Protein AF-A0A381RQW5-F1 (afdb_monomer)

Organism: NCBI:txid408172

Radius of gyration: 13.03 Å; Cα contacts (8 Å, |Δi|>4): 145; chains: 1; bounding box: 27×25×42 Å

Nearest PDB structures (foldseek):
  3i6e-assembly4_H  TM=5.650E-01  e=8.020E+00  Ruegeria pomeroyi
  8b70-assembly1_B  TM=3.752E-01  e=8.020E+00  Bacillus subtilis

Structure (mmCIF, N/CA/C/O backbone):
data_AF-A0A381RQW5-F1
#
_entry.id   AF-A0A381RQW5-F1
#
loop_
_atom_site.group_PDB
_atom_site.id
_atom_site.type_symbol
_atom_site.label_atom_id
_atom_site.label_alt_id
_atom_site.label_comp_id
_atom_site.label_asym_id
_atom_site.label_entity_id
_atom_site.label_seq_id
_atom_site.pdbx_PDB_ins_code
_atom_site.Cartn_x
_atom_site.Cartn_y
_atom_site.Cartn_z
_atom_site.occupancy
_atom_site.B_iso_or_equiv
_atom_site.auth_seq_id
_atom_site.auth_comp_id
_atom_site.auth_asym_id
_atom_site.auth_atom_id
_atom_site.pdbx_PDB_model_num
ATOM 1 N N . MET A 1 1 ? -1.399 9.379 -12.239 1.00 90.31 1 MET A N 1
ATOM 2 C CA . MET A 1 1 ? -1.621 8.564 -11.042 1.00 90.31 1 MET A CA 1
ATOM 3 C C . MET A 1 1 ? -3.105 8.523 -10.817 1.00 90.31 1 MET A C 1
ATOM 5 O O . MET A 1 1 ? -3.751 9.560 -10.965 1.00 90.31 1 MET A O 1
ATOM 9 N N . LYS A 1 2 ? -3.651 7.353 -10.502 1.00 93.06 2 LYS A N 1
ATOM 10 C CA . LYS A 1 2 ? -5.060 7.230 -10.110 1.00 93.06 2 LYS A CA 1
ATOM 11 C C . LYS A 1 2 ? -5.122 6.966 -8.613 1.00 93.06 2 LYS A C 1
ATOM 13 O O . LYS A 1 2 ? -4.307 6.209 -8.097 1.00 93.06 2 LYS A O 1
ATOM 18 N N . ILE A 1 3 ? -6.071 7.600 -7.936 1.00 94.00 3 ILE A N 1
ATOM 19 C CA . ILE A 1 3 ? -6.297 7.425 -6.502 1.00 94.00 3 ILE A CA 1
ATOM 20 C C . ILE A 1 3 ? -7.706 6.875 -6.334 1.00 94.00 3 ILE A C 1
ATOM 22 O O . ILE A 1 3 ? -8.654 7.459 -6.855 1.00 94.00 3 ILE A O 1
ATOM 26 N N . ASN A 1 4 ? -7.831 5.761 -5.624 1.00 94.25 4 ASN A N 1
ATOM 27 C CA . ASN A 1 4 ? -9.107 5.126 -5.320 1.00 94.25 4 ASN A CA 1
ATOM 28 C C . ASN A 1 4 ? -9.229 4.881 -3.817 1.00 94.25 4 ASN A C 1
ATOM 30 O O . ASN A 1 4 ? -8.228 4.787 -3.112 1.00 94.25 4 ASN A O 1
ATOM 34 N N . VAL A 1 5 ? -10.459 4.732 -3.338 1.00 93.62 5 VAL A N 1
ATOM 35 C CA . VAL A 1 5 ? -10.734 4.218 -1.993 1.00 93.62 5 VAL A CA 1
ATOM 36 C C . VAL A 1 5 ? -11.131 2.754 -2.134 1.00 93.62 5 VAL A C 1
ATOM 38 O O . VAL A 1 5 ? -12.014 2.432 -2.930 1.00 93.62 5 VAL A O 1
ATOM 41 N N . ILE A 1 6 ? -10.471 1.872 -1.389 1.00 92.94 6 ILE A N 1
ATOM 42 C CA . ILE A 1 6 ? -10.760 0.437 -1.361 1.00 92.94 6 ILE A CA 1
ATOM 43 C C . ILE A 1 6 ? -10.821 -0.038 0.089 1.00 92.94 6 ILE A C 1
ATOM 45 O O . ILE A 1 6 ? -9.870 0.139 0.847 1.00 92.94 6 ILE A O 1
ATOM 49 N N . LYS A 1 7 ? -11.963 -0.608 0.493 1.00 90.38 7 LYS A N 1
ATOM 50 C CA . LYS A 1 7 ? -12.284 -0.874 1.907 1.00 90.38 7 LYS A CA 1
ATOM 51 C C . LYS A 1 7 ? -11.988 0.362 2.785 1.00 90.38 7 LYS A C 1
ATOM 53 O O . LYS A 1 7 ? -12.559 1.420 2.538 1.00 90.38 7 LYS A O 1
ATOM 58 N N . ASN A 1 8 ? -11.099 0.234 3.773 1.00 87.81 8 ASN A N 1
ATOM 59 C CA . ASN A 1 8 ? -10.663 1.297 4.684 1.00 87.81 8 ASN A CA 1
ATOM 60 C C . ASN A 1 8 ? -9.280 1.876 4.306 1.00 87.81 8 ASN A C 1
ATOM 62 O O . ASN A 1 8 ? -8.536 2.360 5.163 1.00 87.81 8 ASN A O 1
ATOM 66 N N . SER A 1 9 ? -8.915 1.787 3.024 1.00 93.38 9 SER A N 1
ATOM 67 C CA . SER A 1 9 ? -7.588 2.139 2.521 1.00 93.38 9 SER A CA 1
ATOM 68 C C . SER A 1 9 ? -7.660 3.056 1.303 1.00 93.38 9 SER A C 1
ATOM 70 O O . SER A 1 9 ? -8.565 2.965 0.470 1.00 93.38 9 SER A O 1
ATOM 72 N N . ILE A 1 10 ? -6.663 3.926 1.170 1.00 95.44 10 ILE A N 1
ATOM 73 C CA . ILE A 1 10 ? -6.436 4.744 -0.022 1.00 95.44 10 ILE A CA 1
ATOM 74 C C . ILE A 1 10 ? -5.430 4.020 -0.914 1.00 95.44 10 ILE A C 1
ATOM 76 O O . ILE A 1 10 ? -4.311 3.734 -0.491 1.00 95.44 10 ILE A O 1
ATOM 80 N N . LEU A 1 11 ? -5.829 3.730 -2.148 1.00 96.12 11 LEU A N 1
ATOM 81 C CA . LEU A 1 11 ? -5.018 3.059 -3.154 1.00 96.12 11 LEU A CA 1
ATOM 82 C C . LEU A 1 11 ? -4.459 4.076 -4.151 1.00 96.12 11 LEU A C 1
ATOM 84 O O . LEU A 1 11 ? -5.219 4.738 -4.861 1.00 96.12 11 LEU A O 1
ATOM 88 N N . PHE A 1 12 ? -3.135 4.139 -4.248 1.00 95.38 12 PHE A N 1
ATOM 89 C CA . PHE A 1 12 ? -2.392 4.924 -5.2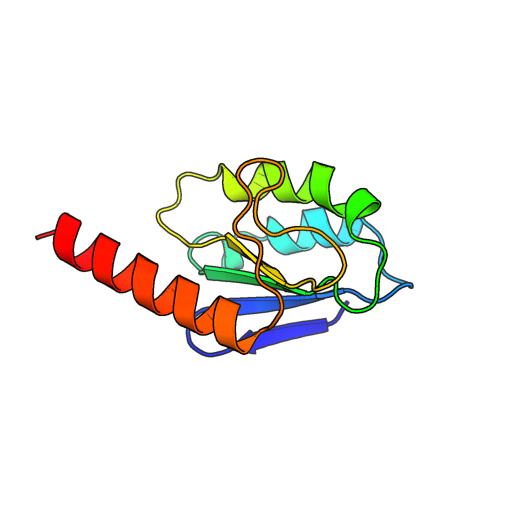27 1.00 95.38 12 PHE A CA 1
ATOM 90 C C . PHE A 1 12 ? -1.889 3.997 -6.337 1.00 95.38 12 PHE A C 1
ATOM 92 O O . PHE A 1 12 ? -0.993 3.189 -6.113 1.00 95.38 12 PHE A O 1
ATOM 99 N N . LEU A 1 13 ? -2.460 4.116 -7.534 1.00 95.00 13 LEU A N 1
ATOM 100 C CA . LEU A 1 13 ? -2.044 3.369 -8.724 1.00 95.00 13 LEU A CA 1
ATOM 101 C C . LEU A 1 13 ? -1.019 4.192 -9.504 1.00 95.00 13 LEU A C 1
ATOM 103 O O . LEU A 1 13 ? -1.378 5.228 -10.091 1.00 95.00 13 LEU A O 1
ATOM 107 N N . ILE A 1 14 ? 0.237 3.740 -9.495 1.00 94.12 14 ILE A N 1
ATOM 108 C CA . ILE A 1 14 ? 1.355 4.445 -10.125 1.00 94.12 14 ILE A CA 1
ATOM 109 C C . ILE A 1 14 ? 1.558 3.948 -11.552 1.00 94.12 14 ILE A C 1
ATOM 111 O O . ILE A 1 14 ? 1.775 2.765 -11.803 1.00 94.12 14 ILE A O 1
ATOM 115 N N . GLU A 1 15 ? 1.543 4.883 -12.492 1.00 91.88 15 GLU A N 1
ATOM 116 C CA . GLU A 1 15 ? 1.812 4.648 -13.906 1.00 91.88 15 GLU A CA 1
ATOM 117 C C . GLU A 1 15 ? 3.192 5.191 -14.298 1.00 91.88 15 GLU A C 1
ATOM 119 O O . GLU A 1 15 ? 3.750 6.076 -13.653 1.00 91.88 15 GLU A O 1
ATOM 124 N N . LYS A 1 16 ? 3.745 4.720 -15.4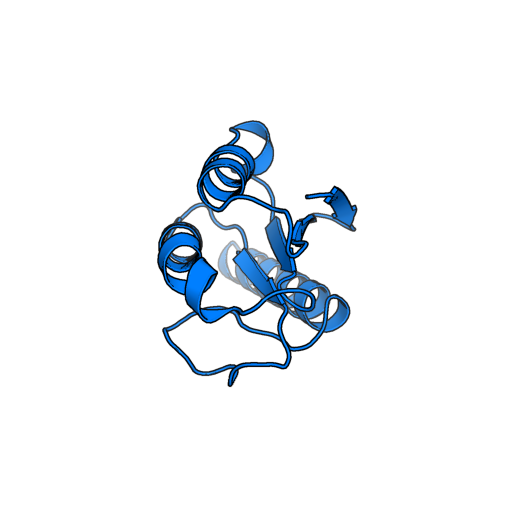22 1.00 87.44 16 LYS A N 1
ATOM 125 C CA . LYS A 1 16 ? 5.079 5.141 -15.907 1.00 87.44 16 LYS A CA 1
ATOM 126 C C . LYS A 1 16 ? 5.213 6.644 -16.166 1.00 87.44 16 LYS A C 1
ATOM 128 O O . LYS A 1 16 ? 6.321 7.166 -16.163 1.00 87.44 16 LYS A O 1
ATOM 133 N N . THR A 1 17 ? 4.104 7.326 -16.438 1.00 88.38 17 THR A N 1
ATOM 134 C CA . THR A 1 17 ? 4.064 8.775 -16.680 1.00 88.38 17 THR A CA 1
ATOM 135 C C . THR A 1 17 ? 4.068 9.597 -15.394 1.00 88.38 17 THR A C 1
ATOM 137 O O . THR A 1 17 ? 4.135 10.825 -15.456 1.00 88.38 17 T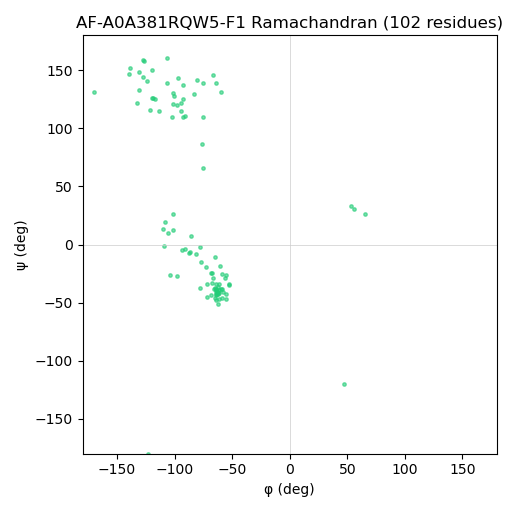HR A O 1
ATOM 140 N N . ASP A 1 18 ? 3.944 8.949 -14.237 1.00 89.25 18 ASP A N 1
ATOM 141 C CA . ASP A 1 18 ? 3.780 9.637 -12.967 1.00 89.25 18 ASP A CA 1
ATOM 142 C C . ASP A 1 18 ? 5.099 10.145 -12.407 1.00 89.25 18 ASP A C 1
ATOM 144 O O . ASP A 1 18 ? 6.148 9.510 -12.492 1.00 89.25 18 ASP A O 1
ATOM 148 N N . ARG A 1 19 ? 5.029 11.337 -11.813 1.00 87.44 19 ARG A N 1
ATOM 149 C CA . ARG A 1 19 ? 6.184 12.006 -11.223 1.00 87.44 19 ARG A CA 1
ATOM 150 C C . ARG A 1 19 ? 6.304 11.675 -9.742 1.00 87.44 19 ARG A C 1
ATOM 152 O O . ARG A 1 19 ? 5.328 11.773 -9.000 1.00 87.44 19 ARG A O 1
ATOM 159 N N . LEU A 1 20 ? 7.533 11.410 -9.305 1.00 85.62 20 LEU A N 1
ATOM 160 C CA . LEU A 1 20 ? 7.870 11.110 -7.912 1.00 85.62 20 LEU A CA 1
ATOM 161 C C . LEU A 1 20 ? 7.457 12.232 -6.940 1.00 85.62 20 LEU A C 1
ATOM 163 O O . LEU A 1 20 ? 6.905 11.962 -5.875 1.00 85.62 20 LEU A O 1
ATOM 167 N N . ASP A 1 21 ? 7.665 13.492 -7.333 1.00 86.12 21 ASP A N 1
ATOM 168 C CA . ASP A 1 21 ? 7.308 14.661 -6.515 1.00 86.12 21 ASP A CA 1
ATOM 169 C C . ASP A 1 21 ? 5.799 14.726 -6.235 1.00 86.12 21 ASP A C 1
ATOM 171 O O . ASP A 1 21 ? 5.371 15.048 -5.125 1.00 86.12 21 ASP A O 1
ATOM 175 N N . LEU A 1 22 ? 4.991 14.384 -7.246 1.00 87.50 22 LEU A N 1
ATOM 176 C CA . LEU A 1 22 ? 3.535 14.378 -7.134 1.00 87.50 22 LEU A CA 1
ATOM 177 C C . LEU A 1 22 ? 3.078 13.263 -6.200 1.00 87.50 22 LEU A C 1
ATOM 179 O O . LEU A 1 22 ? 2.259 13.519 -5.326 1.00 87.50 22 LEU A O 1
ATOM 183 N N . LEU A 1 23 ? 3.660 12.064 -6.310 1.00 88.81 23 LEU A N 1
ATOM 184 C CA . LEU A 1 23 ? 3.373 10.967 -5.385 1.00 88.81 23 LEU A CA 1
ATOM 185 C C . LEU A 1 23 ? 3.628 11.378 -3.930 1.00 88.81 23 LEU A C 1
ATOM 187 O O . LEU A 1 23 ? 2.773 11.174 -3.069 1.00 88.81 23 LEU A O 1
ATOM 191 N N . LYS A 1 24 ? 4.774 12.017 -3.661 1.00 88.19 24 LYS A N 1
ATOM 192 C CA . LYS A 1 24 ? 5.111 12.500 -2.315 1.00 88.19 24 LYS A CA 1
ATOM 193 C C . LYS A 1 24 ? 4.069 13.479 -1.784 1.00 88.19 24 LYS A C 1
ATOM 195 O O . LYS A 1 24 ? 3.684 13.395 -0.619 1.00 88.19 24 LYS A O 1
ATOM 200 N N . SER A 1 25 ? 3.664 14.433 -2.620 1.00 87.88 25 SER A N 1
ATOM 201 C CA . SER A 1 25 ? 2.684 15.451 -2.243 1.00 87.88 25 SER A CA 1
ATOM 202 C C . SER A 1 25 ? 1.312 14.843 -1.988 1.00 87.88 25 SER A C 1
ATOM 204 O O . SER A 1 25 ? 0.613 15.293 -1.089 1.00 87.8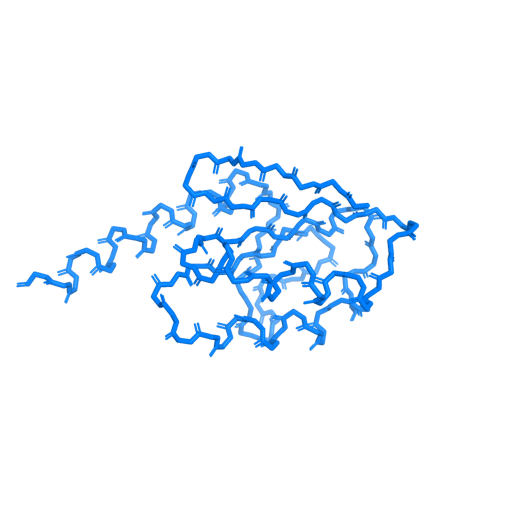8 25 SER A O 1
ATOM 206 N N . GLU A 1 26 ? 0.925 13.847 -2.779 1.00 89.81 26 GLU A N 1
ATOM 207 C CA . GLU A 1 26 ? -0.376 13.193 -2.687 1.00 89.81 26 GLU A CA 1
ATOM 208 C C . GLU A 1 26 ? -0.475 12.318 -1.439 1.00 89.81 26 GLU A C 1
ATOM 210 O O . GLU A 1 26 ? -1.449 12.444 -0.707 1.00 89.81 26 GLU A O 1
ATOM 215 N N . ILE A 1 27 ? 0.553 11.519 -1.128 1.00 87.56 27 ILE A N 1
ATOM 216 C CA . ILE A 1 27 ? 0.578 10.694 0.093 1.00 87.56 27 ILE A CA 1
ATOM 217 C C . ILE A 1 27 ? 0.538 11.560 1.365 1.00 87.56 27 ILE A C 1
ATOM 219 O O . ILE A 1 27 ? -0.111 11.178 2.333 1.00 87.56 27 ILE A O 1
ATOM 223 N N . ASN A 1 28 ? 1.193 12.729 1.364 1.00 85.25 28 ASN A N 1
ATOM 224 C CA . ASN A 1 28 ? 1.243 13.642 2.519 1.00 85.25 28 ASN A CA 1
ATOM 225 C C . ASN A 1 28 ? -0.020 14.489 2.728 1.00 85.25 28 ASN A C 1
ATOM 227 O O . ASN A 1 28 ? -0.053 15.300 3.656 1.00 85.25 28 ASN A O 1
ATOM 231 N N . LYS A 1 29 ? -1.038 14.383 1.866 1.00 85.62 29 LYS A N 1
ATOM 232 C CA . LYS A 1 29 ? -2.268 15.158 2.061 1.00 85.62 29 LYS A CA 1
ATOM 233 C C . LYS A 1 29 ? -2.893 14.795 3.405 1.00 85.62 29 LYS A C 1
ATOM 235 O O . LYS A 1 29 ? -3.109 13.621 3.690 1.00 85.62 29 LYS A O 1
ATOM 240 N N . GLU A 1 30 ? -3.249 15.811 4.191 1.00 73.19 30 GLU A N 1
ATOM 241 C CA . GLU A 1 30 ? -3.789 15.640 5.549 1.00 73.19 30 GLU A CA 1
ATOM 242 C C . GLU A 1 30 ? -4.980 14.678 5.603 1.00 73.19 30 GLU A C 1
ATOM 244 O O . GLU A 1 30 ? -5.089 13.868 6.521 1.00 73.19 30 GLU A O 1
ATOM 249 N N . ASN A 1 31 ? -5.809 14.688 4.558 1.00 76.81 31 ASN A N 1
ATOM 250 C CA . ASN A 1 31 ? -6.968 13.809 4.414 1.00 76.81 31 ASN A CA 1
ATOM 251 C C . ASN A 1 31 ? -6.622 12.308 4.403 1.00 76.81 31 ASN A C 1
ATOM 253 O O . ASN A 1 31 ? -7.513 11.491 4.610 1.00 76.81 31 ASN A O 1
ATOM 257 N N . TYR A 1 32 ? -5.364 11.935 4.154 1.00 81.62 32 TYR A N 1
ATOM 258 C CA . TYR A 1 32 ? -4.901 10.544 4.105 1.00 81.62 32 TYR A CA 1
ATOM 259 C C . TYR A 1 32 ? -4.014 10.168 5.295 1.00 81.62 32 TYR A C 1
ATOM 261 O O . TYR A 1 32 ? -3.587 9.016 5.401 1.00 81.62 32 TYR A O 1
ATOM 269 N N . ASN A 1 33 ? -3.730 11.106 6.205 1.00 74.00 33 ASN A N 1
ATOM 270 C CA . ASN A 1 33 ? -2.847 10.864 7.348 1.00 74.00 33 ASN A CA 1
ATOM 271 C C . ASN A 1 33 ? -3.439 9.879 8.359 1.00 74.00 33 ASN A C 1
ATOM 273 O O . ASN A 1 33 ? -2.676 9.225 9.062 1.00 74.00 33 ASN A O 1
ATOM 277 N N . ASN A 1 34 ? -4.765 9.745 8.407 1.00 81.88 34 ASN A N 1
ATOM 278 C CA . ASN A 1 34 ? -5.463 8.834 9.314 1.00 81.88 34 ASN A CA 1
ATOM 279 C C . ASN A 1 34 ? -6.079 7.617 8.597 1.00 81.88 34 ASN A C 1
ATOM 281 O O . ASN A 1 34 ? -7.003 6.989 9.110 1.00 81.88 34 ASN A O 1
ATOM 285 N N . SER A 1 35 ? -5.599 7.302 7.393 1.00 88.69 35 SER A N 1
ATOM 286 C CA . SER A 1 35 ? -6.088 6.188 6.578 1.00 88.69 35 SER A CA 1
ATOM 287 C C . SER 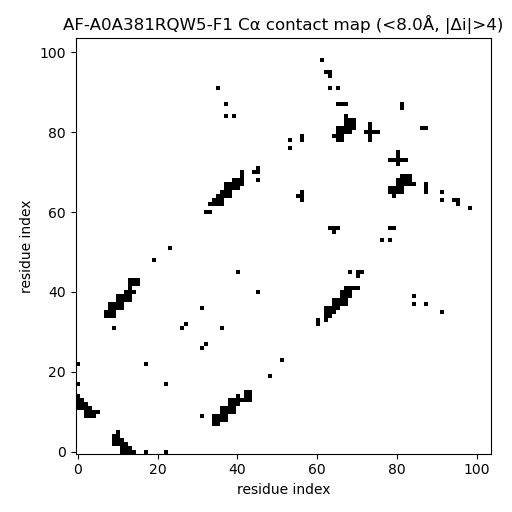A 1 35 ? -4.967 5.198 6.298 1.00 88.69 35 SER A C 1
ATOM 289 O O . SER A 1 35 ? -3.804 5.588 6.190 1.00 88.69 35 SER A O 1
ATOM 291 N N . ASN A 1 36 ? -5.327 3.925 6.136 1.00 93.38 36 ASN A N 1
ATOM 292 C CA . ASN A 1 36 ? -4.407 2.930 5.600 1.00 93.38 36 A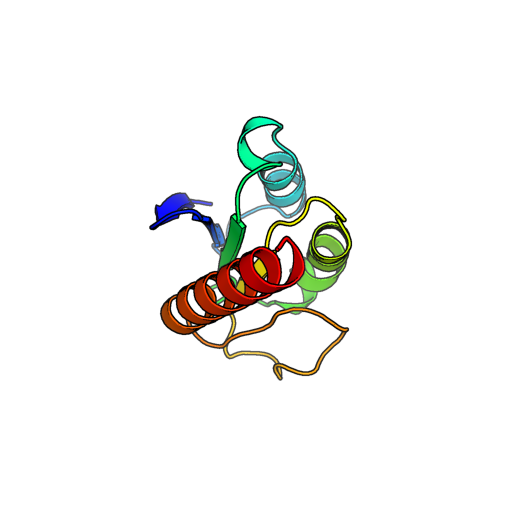SN A CA 1
ATOM 293 C C . ASN A 1 36 ? -4.098 3.273 4.138 1.00 93.38 36 ASN A C 1
ATOM 295 O O . ASN A 1 36 ? -4.949 3.814 3.421 1.00 93.38 36 ASN A O 1
ATOM 299 N N . ARG A 1 37 ? -2.876 3.003 3.685 1.00 93.94 37 ARG A N 1
ATOM 300 C CA . ARG A 1 37 ? -2.414 3.409 2.352 1.00 93.94 37 ARG A CA 1
ATOM 301 C C . ARG A 1 37 ? -1.774 2.239 1.630 1.00 93.94 37 ARG A C 1
ATOM 303 O O . ARG A 1 37 ? -0.921 1.553 2.184 1.00 93.94 37 ARG A O 1
ATOM 310 N N . ILE A 1 38 ? -2.176 2.058 0.380 1.00 95.38 38 ILE A N 1
ATOM 311 C CA . ILE A 1 38 ? -1.649 1.046 -0.529 1.00 95.38 38 ILE A CA 1
ATOM 312 C C . ILE A 1 38 ? -1.051 1.775 -1.728 1.00 95.38 38 ILE A C 1
ATOM 314 O O . ILE A 1 38 ? -1.737 2.575 -2.364 1.00 95.38 38 ILE A O 1
ATOM 318 N N . VAL A 1 39 ? 0.210 1.508 -2.051 1.00 94.94 39 VAL A N 1
ATOM 319 C CA . VAL A 1 39 ? 0.869 2.053 -3.245 1.00 94.94 39 VAL A CA 1
ATOM 320 C C . VAL A 1 39 ? 1.179 0.920 -4.206 1.00 94.94 39 VAL A C 1
ATOM 322 O O . VAL A 1 39 ? 1.993 0.057 -3.901 1.00 94.94 39 VAL A O 1
ATOM 325 N N . ASP A 1 40 ? 0.551 0.935 -5.375 1.00 95.62 40 ASP A N 1
ATOM 326 C CA . ASP A 1 40 ? 0.753 -0.067 -6.414 1.00 95.62 40 ASP A CA 1
ATOM 327 C C . ASP A 1 40 ? 1.806 0.383 -7.427 1.00 95.62 40 ASP A C 1
ATOM 329 O O . ASP A 1 40 ? 1.622 1.360 -8.159 1.00 95.62 40 ASP A O 1
ATOM 333 N N . LEU A 1 41 ? 2.921 -0.352 -7.452 1.00 94.12 41 LEU A N 1
ATOM 334 C CA . LEU A 1 41 ? 4.065 -0.134 -8.333 1.00 94.12 41 LEU A CA 1
ATOM 335 C C . LEU A 1 41 ? 4.151 -1.171 -9.462 1.00 94.12 41 LEU A C 1
ATOM 337 O O . LEU A 1 41 ? 5.149 -1.209 -10.193 1.00 94.12 41 LEU A O 1
ATOM 341 N N . SER A 1 42 ? 3.117 -1.993 -9.655 1.00 91.69 42 SER A N 1
ATOM 342 C CA . SER A 1 42 ? 3.105 -3.087 -10.637 1.00 91.69 42 SER A CA 1
ATOM 343 C C . SER A 1 42 ? 3.405 -2.611 -12.061 1.00 91.69 42 SER A C 1
ATOM 345 O O . SER A 1 42 ? 4.042 -3.329 -12.833 1.00 91.69 42 SER A O 1
ATOM 347 N N . ASN A 1 43 ? 3.079 -1.360 -12.403 1.00 91.44 43 ASN A N 1
ATOM 348 C CA . ASN A 1 43 ? 3.310 -0.788 -13.735 1.00 91.44 43 ASN A CA 1
ATOM 349 C C . ASN A 1 43 ? 4.640 -0.025 -13.894 1.00 91.44 43 ASN A C 1
ATOM 351 O O . ASN A 1 43 ? 4.991 0.361 -15.016 1.00 91.44 43 ASN A O 1
ATOM 355 N N . VAL A 1 44 ? 5.427 0.151 -12.827 1.00 91.12 44 VAL A N 1
ATOM 356 C CA . VAL A 1 44 ? 6.673 0.946 -12.832 1.00 91.12 44 VAL A CA 1
ATOM 357 C C . VAL A 1 44 ? 7.894 0.140 -12.382 1.00 91.12 44 VAL A C 1
ATOM 359 O O . VAL A 1 44 ? 7.801 -1.063 -12.153 1.00 91.12 44 VAL A O 1
ATOM 362 N N . ILE A 1 45 ? 9.072 0.767 -12.348 1.00 89.12 45 ILE A N 1
ATOM 363 C CA . ILE A 1 45 ? 10.291 0.176 -11.779 1.00 89.12 45 ILE A CA 1
ATOM 364 C C . ILE A 1 45 ? 10.334 0.579 -10.298 1.00 89.12 45 ILE A C 1
ATOM 366 O O . ILE A 1 45 ? 10.530 1.768 -10.032 1.00 89.12 45 ILE A O 1
ATOM 370 N N . PRO A 1 46 ? 10.143 -0.355 -9.345 1.00 87.00 46 PRO A N 1
ATOM 371 C CA . PRO A 1 46 ? 9.949 -0.004 -7.940 1.00 87.00 46 PRO A CA 1
ATOM 372 C C . PRO A 1 46 ? 11.116 0.761 -7.320 1.00 87.00 46 PRO A C 1
ATOM 374 O O . PRO A 1 46 ? 10.870 1.703 -6.573 1.00 87.00 46 PRO A O 1
ATOM 377 N N . ASP A 1 47 ? 12.366 0.423 -7.661 1.00 86.50 47 ASP A N 1
ATOM 378 C CA . ASP A 1 47 ? 13.573 0.986 -7.032 1.00 86.50 47 ASP A CA 1
ATOM 379 C C . ASP A 1 47 ? 13.608 2.522 -7.017 1.00 86.50 47 ASP A C 1
ATOM 381 O O . ASP A 1 47 ? 14.072 3.126 -6.054 1.00 86.50 47 ASP A O 1
ATOM 385 N N . GLN A 1 48 ? 13.058 3.169 -8.051 1.00 84.62 48 GLN A N 1
ATOM 386 C CA . GLN A 1 48 ? 13.002 4.635 -8.143 1.00 84.62 48 GLN A CA 1
ATOM 387 C C . GLN A 1 48 ? 12.058 5.265 -7.107 1.00 84.62 48 GLN A C 1
ATOM 389 O O . GLN A 1 48 ? 12.211 6.431 -6.745 1.00 84.62 48 GLN A O 1
ATOM 394 N N . PHE A 1 49 ? 11.081 4.494 -6.631 1.00 87.88 49 PHE A N 1
ATOM 395 C CA . PHE A 1 49 ? 10.050 4.921 -5.692 1.00 87.88 49 PHE A CA 1
ATOM 396 C C . PHE A 1 49 ? 10.320 4.410 -4.270 1.00 87.88 49 PHE A C 1
ATOM 398 O O . PHE A 1 49 ? 9.933 5.068 -3.309 1.00 87.88 49 PHE A O 1
ATOM 405 N N . LEU A 1 50 ? 11.029 3.292 -4.086 1.00 86.69 50 LEU A N 1
ATOM 406 C CA . LEU A 1 50 ? 11.262 2.726 -2.749 1.00 86.69 50 LEU A CA 1
ATOM 407 C C . LEU A 1 50 ? 11.898 3.729 -1.781 1.00 86.69 50 LEU A C 1
ATOM 409 O O . LEU A 1 50 ? 11.449 3.847 -0.644 1.00 86.69 50 LEU A O 1
ATOM 413 N N . SER A 1 51 ? 12.893 4.506 -2.222 1.00 84.81 51 SER A N 1
ATOM 414 C CA . SER A 1 51 ? 13.572 5.485 -1.360 1.00 84.81 51 SER A CA 1
ATOM 415 C C . SER A 1 51 ? 12.623 6.536 -0.781 1.00 84.81 51 SER A C 1
ATOM 417 O O . SER A 1 51 ? 12.774 6.915 0.378 1.00 84.81 51 SER A O 1
ATOM 419 N N . ILE A 1 52 ? 11.636 6.999 -1.559 1.00 86.25 52 ILE A N 1
ATOM 420 C CA . ILE A 1 52 ? 10.643 7.955 -1.058 1.00 86.25 52 ILE A CA 1
ATOM 421 C C . ILE A 1 52 ? 9.593 7.257 -0.198 1.00 86.25 52 ILE A C 1
ATOM 423 O O . ILE A 1 52 ? 9.174 7.802 0.821 1.00 86.25 52 ILE A O 1
ATOM 427 N N . LEU A 1 53 ? 9.206 6.036 -0.572 1.00 88.19 53 LEU A N 1
ATOM 428 C CA . LEU A 1 53 ? 8.167 5.269 0.108 1.00 88.19 53 LEU A CA 1
ATOM 429 C C . LEU A 1 53 ? 8.583 4.836 1.520 1.00 88.19 53 LEU A C 1
ATOM 431 O O . LEU A 1 53 ? 7.764 4.905 2.434 1.00 88.19 53 LEU A O 1
ATOM 435 N N . LYS A 1 54 ? 9.873 4.550 1.741 1.00 85.94 54 LYS A N 1
ATOM 436 C CA . LYS A 1 54 ? 10.456 4.313 3.080 1.00 85.94 54 LYS A CA 1
ATOM 437 C C . LYS A 1 54 ? 10.221 5.452 4.073 1.00 85.94 54 LYS A C 1
ATOM 439 O O . LYS A 1 54 ? 10.218 5.238 5.282 1.00 85.94 54 LYS A O 1
ATOM 444 N N . THR A 1 55 ? 10.044 6.683 3.594 1.00 84.81 55 THR A N 1
ATOM 445 C CA . THR A 1 55 ? 9.769 7.820 4.489 1.00 84.81 55 THR A CA 1
ATOM 446 C C . THR A 1 55 ? 8.351 7.783 5.061 1.00 84.81 55 THR A C 1
ATOM 448 O O . THR A 1 55 ? 8.095 8.403 6.090 1.00 84.81 55 THR A O 1
ATOM 451 N N . PHE A 1 56 ? 7.448 7.028 4.428 1.00 83.81 56 PHE A N 1
ATOM 452 C CA . PHE A 1 56 ? 6.047 6.905 4.823 1.00 83.81 56 PHE A CA 1
ATOM 453 C C . PHE A 1 56 ? 5.757 5.659 5.655 1.00 83.81 56 PHE A C 1
ATOM 455 O O . PHE A 1 56 ? 4.840 5.699 6.469 1.00 83.81 56 PHE A O 1
ATOM 462 N N . THR A 1 57 ? 6.533 4.583 5.499 1.00 77.38 57 THR A N 1
ATOM 463 C CA . THR A 1 57 ? 6.388 3.373 6.329 1.00 77.38 57 THR A CA 1
ATOM 464 C C . THR A 1 57 ? 6.753 3.606 7.789 1.00 77.38 57 THR A C 1
ATOM 466 O O . THR A 1 57 ? 6.181 2.981 8.667 1.00 77.38 57 THR A O 1
ATOM 469 N N . ASN A 1 58 ? 7.654 4.550 8.065 1.00 69.00 58 ASN A N 1
ATOM 470 C CA . ASN A 1 58 ? 8.071 4.901 9.426 1.00 69.00 58 ASN A CA 1
ATOM 471 C C . ASN A 1 58 ? 7.153 5.931 10.112 1.00 69.00 58 ASN A C 1
ATOM 473 O O . ASN A 1 58 ? 7.492 6.460 11.172 1.00 69.00 58 ASN A O 1
ATOM 477 N N . GLN A 1 59 ? 6.023 6.291 9.499 1.00 70.19 59 GLN A N 1
ATOM 478 C CA . GLN A 1 59 ? 5.082 7.218 10.119 1.00 70.19 59 GLN A CA 1
ATOM 479 C C . GLN A 1 59 ? 4.302 6.489 11.220 1.00 70.19 59 GLN A C 1
ATOM 481 O O . GLN A 1 59 ? 3.451 5.656 10.941 1.00 70.19 59 GLN A O 1
ATOM 486 N N . ASN A 1 60 ? 4.575 6.830 12.482 1.00 60.84 60 ASN A N 1
ATOM 487 C CA . ASN A 1 60 ? 3.885 6.285 13.658 1.00 60.84 60 ASN A CA 1
ATOM 488 C C . ASN A 1 60 ? 2.477 6.885 13.819 1.00 60.84 60 ASN A C 1
ATOM 490 O O . ASN A 1 60 ? 2.212 7.629 14.763 1.00 60.84 60 ASN A O 1
ATOM 494 N N . ASN A 1 61 ? 1.577 6.603 12.880 1.00 72.94 61 ASN A N 1
ATOM 495 C CA . ASN A 1 61 ? 0.187 7.076 12.895 1.00 72.94 61 ASN A CA 1
ATOM 496 C C . ASN A 1 61 ? -0.834 5.953 13.152 1.00 72.94 61 ASN A C 1
ATOM 498 O O . ASN A 1 61 ? -2.025 6.166 12.947 1.00 72.94 61 ASN A O 1
ATOM 502 N N . ASN A 1 62 ? -0.383 4.774 13.595 1.00 81.19 62 ASN A N 1
ATOM 503 C CA . ASN A 1 62 ? -1.235 3.603 13.825 1.00 81.19 62 ASN A CA 1
ATOM 504 C C . ASN A 1 62 ? -2.040 3.187 12.575 1.00 81.19 62 ASN A C 1
ATOM 506 O O . ASN A 1 62 ? -3.168 2.703 12.682 1.00 81.19 62 ASN A O 1
ATOM 510 N N . LYS A 1 63 ? -1.483 3.442 11.383 1.00 89.44 63 LYS A N 1
ATOM 511 C CA . LYS A 1 63 ? -2.055 3.054 10.095 1.00 89.44 63 LYS A CA 1
ATOM 512 C C . LYS A 1 63 ? -1.034 2.296 9.271 1.00 89.44 63 LYS A C 1
ATOM 514 O O . LYS A 1 63 ? 0.152 2.614 9.275 1.00 89.44 63 LYS A O 1
ATOM 519 N N . SER A 1 64 ? -1.523 1.318 8.527 1.00 91.12 64 SER A N 1
ATOM 520 C CA . SER A 1 64 ? -0.698 0.502 7.654 1.00 91.12 64 SER A CA 1
ATOM 521 C C . SER A 1 64 ? -0.312 1.268 6.393 1.00 91.12 64 SER A C 1
ATOM 523 O O . SER A 1 64 ? -1.139 1.936 5.759 1.00 91.12 64 SER A O 1
ATOM 525 N N . PHE A 1 65 ? 0.942 1.107 5.986 1.00 92.81 65 PHE A N 1
ATOM 526 C CA . PHE A 1 65 ? 1.441 1.529 4.685 1.00 92.81 65 PHE A CA 1
ATOM 527 C C . PHE A 1 65 ? 1.994 0.310 3.959 1.00 92.81 65 PHE A C 1
ATOM 529 O O . PHE A 1 65 ? 2.969 -0.274 4.427 1.00 92.81 65 PHE A O 1
ATOM 536 N N . VAL A 1 66 ? 1.379 -0.071 2.840 1.00 93.25 66 VAL A N 1
ATOM 537 C CA . VAL A 1 66 ? 1.712 -1.290 2.092 1.00 93.25 66 VAL A CA 1
ATOM 538 C C . VAL A 1 66 ? 2.048 -0.951 0.645 1.00 93.25 66 VAL A C 1
ATOM 540 O O . VAL A 1 66 ? 1.425 -0.081 0.033 1.00 93.25 66 VAL A O 1
ATOM 543 N N . ILE A 1 67 ? 3.046 -1.628 0.090 1.00 93.94 67 ILE A N 1
ATOM 544 C CA . ILE A 1 67 ? 3.531 -1.423 -1.273 1.00 93.94 67 ILE A CA 1
ATOM 545 C C . ILE A 1 67 ? 3.299 -2.711 -2.068 1.00 93.94 67 ILE A C 1
ATOM 547 O O . ILE A 1 67 ? 3.761 -3.780 -1.678 1.00 93.94 67 ILE A O 1
ATOM 551 N N . VAL A 1 68 ? 2.601 -2.594 -3.196 1.00 94.81 68 VAL A N 1
ATOM 552 C CA . VAL A 1 68 ? 2.267 -3.714 -4.083 1.00 94.81 68 VAL A CA 1
ATOM 553 C C . VAL A 1 68 ? 3.261 -3.777 -5.237 1.00 94.81 68 VAL A C 1
ATOM 555 O O . VAL A 1 68 ? 3.401 -2.812 -5.996 1.00 94.81 68 VAL A O 1
ATOM 558 N N . THR A 1 69 ? 3.977 -4.894 -5.355 1.00 92.69 69 THR A N 1
ATOM 559 C CA . THR A 1 69 ? 4.910 -5.167 -6.453 1.00 92.69 69 THR A CA 1
ATOM 560 C C . THR A 1 69 ? 5.390 -6.619 -6.453 1.00 92.69 69 THR A C 1
ATOM 562 O O . THR A 1 69 ? 5.945 -7.098 -5.474 1.00 92.69 69 THR A O 1
ATOM 565 N N . GLU A 1 70 ? 5.328 -7.279 -7.610 1.00 90.38 70 GLU A N 1
ATOM 566 C CA . GLU A 1 70 ? 5.929 -8.610 -7.830 1.00 90.38 70 GLU A CA 1
ATOM 567 C C . GLU A 1 70 ? 7.413 -8.551 -8.251 1.00 90.38 70 GLU A C 1
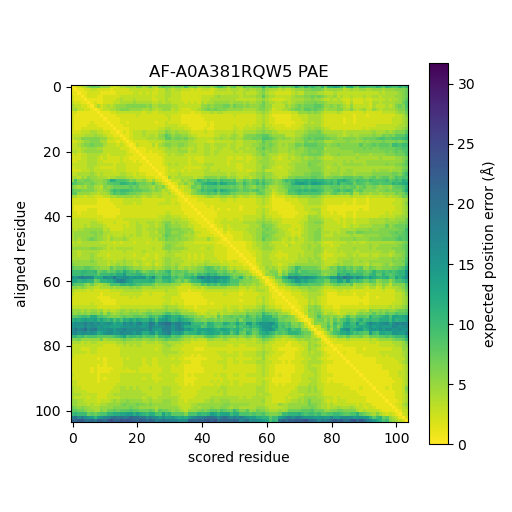ATOM 569 O O . GLU A 1 70 ? 8.075 -9.572 -8.413 1.00 90.38 70 GLU A O 1
ATOM 574 N N . LYS A 1 71 ? 7.950 -7.349 -8.498 1.00 87.31 71 LYS A N 1
ATOM 575 C CA . LYS A 1 71 ? 9.269 -7.150 -9.134 1.00 87.31 71 LYS A CA 1
ATOM 576 C C . LYS A 1 71 ? 10.453 -7.142 -8.166 1.00 87.31 71 LYS A C 1
ATOM 578 O O . LYS A 1 71 ? 11.593 -7.047 -8.618 1.00 87.31 71 LYS A O 1
ATOM 583 N N . ILE A 1 72 ? 10.196 -7.169 -6.863 1.00 82.12 72 ILE A N 1
ATOM 584 C CA . ILE A 1 72 ? 11.214 -7.125 -5.810 1.00 82.12 72 ILE A CA 1
ATOM 585 C C . ILE A 1 72 ? 10.835 -8.096 -4.697 1.00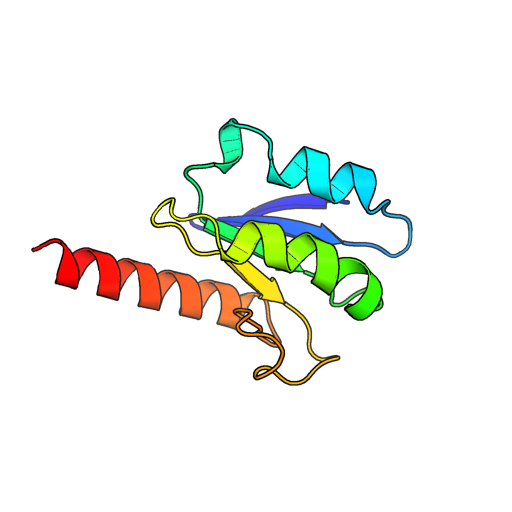 82.12 72 ILE A C 1
ATOM 587 O O . ILE A 1 72 ? 9.654 -8.284 -4.418 1.00 82.12 72 ILE A O 1
ATOM 591 N N . ASP A 1 73 ? 11.842 -8.691 -4.062 1.00 74.88 73 ASP A N 1
ATOM 592 C CA . ASP A 1 73 ? 11.623 -9.599 -2.939 1.00 74.88 73 ASP A CA 1
ATOM 593 C C . ASP A 1 73 ? 11.001 -8.864 -1.747 1.00 74.88 73 ASP A C 1
ATOM 595 O O . ASP A 1 73 ? 11.413 -7.751 -1.404 1.00 74.88 73 ASP A O 1
ATOM 599 N N . CYS A 1 74 ? 10.039 -9.524 -1.097 1.00 63.06 74 CYS A N 1
ATOM 600 C CA . CYS A 1 74 ? 9.229 -8.961 -0.015 1.00 63.06 74 CYS A CA 1
ATOM 601 C C . CYS A 1 74 ? 10.025 -8.614 1.259 1.00 63.06 74 CYS A C 1
ATOM 603 O O . CYS A 1 74 ? 9.505 -7.921 2.122 1.00 63.06 74 CYS A O 1
ATOM 605 N N . ASP A 1 75 ? 11.285 -9.043 1.367 1.00 64.81 75 ASP A N 1
ATOM 606 C CA . ASP A 1 75 ? 12.117 -8.886 2.571 1.00 64.81 75 ASP A CA 1
ATOM 607 C C . ASP A 1 75 ? 13.127 -7.722 2.469 1.00 64.81 75 ASP A C 1
ATOM 609 O O . ASP A 1 75 ? 14.081 -7.607 3.242 1.00 64.81 75 ASP A O 1
ATOM 613 N N . ARG A 1 76 ? 12.970 -6.846 1.467 1.00 65.62 76 ARG A N 1
ATOM 614 C CA . ARG A 1 76 ? 13.846 -5.679 1.317 1.00 65.62 76 ARG A CA 1
ATOM 615 C C . ARG A 1 76 ? 13.385 -4.519 2.196 1.00 65.62 76 ARG A C 1
ATOM 617 O O . ARG A 1 76 ? 12.259 -4.041 2.103 1.00 65.62 76 ARG A O 1
ATOM 624 N N . ASP A 1 77 ? 14.342 -3.977 2.947 1.00 65.94 77 ASP A N 1
ATOM 625 C CA . ASP A 1 77 ? 14.301 -2.629 3.522 1.00 65.94 77 ASP A CA 1
ATOM 626 C C . ASP A 1 77 ? 13.229 -2.345 4.591 1.00 65.94 77 ASP A C 1
ATOM 628 O O . ASP A 1 77 ? 12.844 -1.185 4.766 1.00 65.94 77 ASP A O 1
ATOM 632 N N . ASN A 1 78 ? 12.765 -3.367 5.319 1.00 73.94 78 ASN A N 1
ATOM 633 C CA . ASN A 1 78 ? 11.727 -3.233 6.355 1.00 73.94 78 ASN A CA 1
ATOM 634 C C . ASN A 1 78 ? 10.455 -2.542 5.823 1.00 73.94 78 ASN A C 1
ATOM 636 O O . ASN A 1 78 ? 9.800 -1.769 6.524 1.00 73.94 78 ASN A O 1
ATOM 640 N N . LEU A 1 79 ? 10.147 -2.771 4.547 1.00 84.69 79 LEU A N 1
ATOM 641 C CA . LEU A 1 79 ? 8.942 -2.287 3.896 1.00 84.69 79 LEU A CA 1
ATOM 642 C C . LEU A 1 79 ? 7.889 -3.393 3.903 1.00 84.69 79 LEU A C 1
ATOM 644 O O . LEU A 1 79 ? 8.207 -4.553 3.661 1.00 84.69 79 LEU A O 1
ATOM 648 N N . ASN A 1 80 ? 6.626 -3.019 4.084 1.00 89.12 80 ASN A N 1
ATOM 649 C CA . ASN A 1 80 ? 5.508 -3.942 3.914 1.00 89.12 80 ASN A CA 1
ATOM 650 C C . ASN A 1 80 ? 5.265 -4.144 2.412 1.00 89.12 80 ASN A C 1
ATOM 652 O O . ASN A 1 80 ? 4.506 -3.397 1.787 1.00 89.12 80 ASN A O 1
ATOM 656 N N . LEU A 1 81 ? 5.988 -5.094 1.825 1.00 91.44 81 LEU A N 1
ATOM 657 C CA . LEU A 1 81 ? 5.938 -5.433 0.408 1.00 91.44 81 LEU A CA 1
ATOM 658 C C . LEU A 1 81 ? 5.092 -6.682 0.196 1.00 91.44 81 LEU A C 1
ATOM 660 O O . LEU A 1 81 ? 5.306 -7.698 0.851 1.00 91.44 81 LEU A O 1
ATOM 664 N N . VAL A 1 82 ? 4.161 -6.606 -0.748 1.00 93.69 82 VAL A N 1
ATOM 665 C CA . VAL A 1 82 ? 3.304 -7.732 -1.134 1.00 93.69 82 VAL A CA 1
ATOM 666 C C . VAL A 1 82 ? 3.140 -7.786 -2.656 1.00 93.69 82 VAL A C 1
ATOM 668 O O . VAL A 1 82 ? 3.211 -6.744 -3.313 1.00 93.69 82 VAL A O 1
ATOM 671 N N . PRO A 1 83 ? 2.918 -8.968 -3.250 1.00 93.25 83 PRO A N 1
ATOM 672 C CA . PRO A 1 83 ? 2.793 -9.080 -4.699 1.00 93.25 83 PRO A CA 1
ATOM 673 C C . PRO A 1 83 ? 1.484 -8.498 -5.250 1.00 93.25 83 PRO A C 1
ATOM 675 O O . PRO A 1 83 ? 1.494 -7.911 -6.333 1.00 93.25 83 PRO A O 1
ATOM 678 N N . THR A 1 84 ? 0.373 -8.595 -4.512 1.00 95.06 84 THR A N 1
ATOM 679 C CA . THR A 1 84 ? -0.960 -8.218 -5.015 1.00 95.06 84 THR A CA 1
ATOM 680 C C . THR A 1 84 ? -1.710 -7.221 -4.128 1.00 95.06 84 THR A C 1
ATOM 682 O O . THR A 1 84 ? -1.489 -7.107 -2.923 1.00 95.06 84 THR A O 1
ATOM 685 N N . ILE A 1 85 ? -2.680 -6.513 -4.722 1.00 96.00 85 ILE A N 1
ATOM 686 C CA . ILE A 1 85 ? -3.594 -5.625 -3.979 1.00 96.00 85 ILE A CA 1
ATOM 687 C C . ILE A 1 85 ? -4.422 -6.417 -2.956 1.00 96.00 85 ILE A C 1
ATOM 689 O O . ILE A 1 85 ? -4.725 -5.892 -1.887 1.00 96.00 85 ILE A O 1
ATOM 693 N N . GLN A 1 86 ? -4.785 -7.666 -3.264 1.00 95.56 86 GLN A N 1
ATOM 694 C CA . GLN A 1 86 ? -5.551 -8.501 -2.340 1.00 95.56 86 GLN A CA 1
ATOM 695 C C . GLN A 1 86 ? -4.736 -8.816 -1.082 1.00 95.56 86 GLN A C 1
ATOM 697 O O . GLN A 1 86 ? -5.231 -8.605 0.017 1.00 95.56 86 GLN A O 1
ATOM 702 N N . GLU A 1 87 ? -3.470 -9.203 -1.228 1.00 95.31 87 GLU A N 1
ATOM 703 C CA . GLU A 1 87 ? -2.588 -9.420 -0.075 1.00 95.31 87 GLU A CA 1
ATOM 704 C C . GLU A 1 87 ? -2.333 -8.128 0.700 1.00 95.31 87 GLU A C 1
ATOM 706 O O . GLU A 1 87 ? -2.239 -8.167 1.921 1.00 95.31 87 GLU A O 1
ATOM 711 N N . ALA A 1 88 ? -2.272 -6.971 0.029 1.00 95.62 88 ALA A N 1
ATOM 712 C CA . ALA A 1 88 ? -2.157 -5.691 0.729 1.00 95.62 88 ALA A CA 1
ATOM 713 C C . ALA A 1 88 ? -3.371 -5.421 1.612 1.00 95.62 88 ALA A C 1
ATOM 715 O O . ALA A 1 88 ? -3.236 -4.930 2.728 1.00 95.62 88 ALA A O 1
ATOM 716 N N . ILE A 1 89 ? -4.559 -5.744 1.113 1.00 95.94 89 ILE A N 1
ATOM 717 C CA . ILE A 1 89 ? -5.794 -5.647 1.879 1.00 95.94 89 ILE A CA 1
ATOM 718 C C . ILE A 1 89 ? -5.771 -6.622 3.059 1.00 95.94 89 ILE A C 1
ATOM 720 O O . ILE A 1 89 ? -6.065 -6.210 4.177 1.00 95.94 89 ILE A O 1
ATOM 724 N N . ASP A 1 90 ? -5.401 -7.879 2.822 1.00 95.81 90 ASP A N 1
ATOM 725 C CA . ASP A 1 90 ? -5.386 -8.916 3.855 1.00 95.81 90 ASP A CA 1
ATOM 726 C C . ASP A 1 90 ? -4.349 -8.603 4.951 1.00 95.81 90 ASP A C 1
ATOM 728 O O . ASP A 1 90 ? -4.622 -8.792 6.135 1.00 95.81 90 ASP A O 1
ATOM 732 N N . PHE A 1 91 ? -3.193 -8.044 4.575 1.00 94.19 91 PHE A N 1
ATOM 733 C CA . PHE A 1 91 ? -2.163 -7.555 5.495 1.00 94.19 91 PHE A CA 1
ATOM 734 C C . PHE A 1 91 ? -2.685 -6.428 6.393 1.00 94.19 91 PHE A C 1
ATOM 736 O O . PHE A 1 91 ? -2.483 -6.450 7.604 1.00 94.19 91 PHE A O 1
ATOM 743 N N . ILE A 1 92 ? -3.378 -5.446 5.809 1.00 94.31 92 ILE A N 1
ATOM 744 C CA . ILE A 1 92 ? -3.960 -4.323 6.558 1.00 94.31 92 ILE A CA 1
ATOM 745 C C . ILE A 1 92 ? -5.039 -4.820 7.518 1.00 94.31 92 ILE A C 1
ATOM 747 O O . ILE A 1 92 ? -5.078 -4.382 8.666 1.00 94.31 92 ILE A O 1
ATOM 751 N N . ASP A 1 93 ? -5.900 -5.726 7.054 1.00 94.25 93 ASP A N 1
ATOM 752 C CA . ASP A 1 93 ? -6.960 -6.307 7.874 1.00 94.25 93 ASP A CA 1
ATOM 753 C C . ASP A 1 93 ? -6.351 -7.076 9.069 1.00 94.25 93 ASP A C 1
ATOM 755 O O . ASP A 1 93 ? -6.828 -6.926 10.194 1.00 94.25 93 ASP A O 1
ATOM 759 N N . LEU A 1 94 ? -5.264 -7.835 8.861 1.00 93.38 94 LEU A N 1
ATOM 760 C CA . LEU A 1 94 ? -4.524 -8.511 9.936 1.00 93.38 94 LEU A CA 1
ATOM 761 C C . LEU A 1 94 ? -3.919 -7.516 10.937 1.00 93.38 94 LEU A C 1
ATOM 763 O O . LEU A 1 94 ? -4.144 -7.648 12.139 1.00 93.38 94 LEU A O 1
ATOM 767 N N . GLU A 1 95 ? -3.182 -6.512 10.458 1.00 91.56 95 GLU A N 1
ATOM 768 C CA . GLU A 1 95 ? -2.530 -5.536 11.333 1.00 91.56 95 GLU A CA 1
ATOM 769 C C . GLU A 1 95 ? -3.537 -4.697 12.141 1.00 91.56 95 GLU A C 1
ATOM 771 O O . GLU A 1 95 ? -3.278 -4.390 13.304 1.00 91.56 95 GLU A O 1
ATOM 776 N N . GLU A 1 96 ? -4.678 -4.299 11.561 1.00 91.00 96 GLU A N 1
ATOM 777 C CA . GLU A 1 96 ? -5.723 -3.586 12.315 1.00 91.00 96 GLU A CA 1
ATOM 778 C C . GLU A 1 96 ? -6.304 -4.490 13.418 1.00 91.00 96 GLU A C 1
ATOM 780 O O . GLU A 1 96 ? -6.461 -4.024 14.543 1.00 91.00 96 GLU A O 1
ATOM 785 N N . MET A 1 97 ? -6.537 -5.786 13.154 1.00 90.69 97 MET A N 1
ATOM 786 C CA . MET A 1 97 ? -6.978 -6.729 14.196 1.00 90.69 97 MET A CA 1
ATOM 787 C C . MET A 1 97 ? -5.945 -6.881 15.322 1.00 90.69 97 MET A C 1
ATOM 789 O O . MET A 1 97 ? -6.313 -6.912 16.497 1.00 90.69 97 MET A O 1
ATOM 793 N N . GLU A 1 98 ? -4.655 -6.974 14.991 1.00 89.56 98 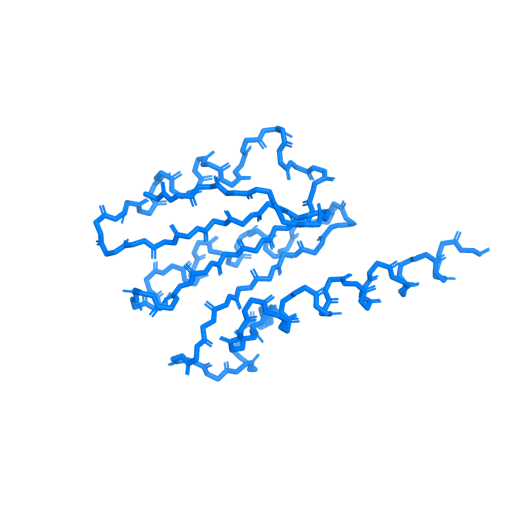GLU A N 1
ATOM 794 C CA . GLU A 1 98 ? -3.577 -7.039 15.987 1.00 89.56 98 GLU A CA 1
ATOM 795 C C . GLU A 1 98 ? -3.483 -5.749 16.812 1.00 89.56 98 GLU A C 1
ATOM 797 O O . GLU A 1 98 ? -3.280 -5.801 18.028 1.00 89.56 98 GLU A O 1
ATOM 802 N N . ARG A 1 99 ? -3.667 -4.584 16.179 1.00 88.25 99 ARG A N 1
ATOM 803 C CA . ARG A 1 99 ? -3.734 -3.290 16.871 1.00 88.25 99 ARG A CA 1
ATOM 804 C C . ARG A 1 99 ? -4.930 -3.212 17.811 1.00 88.25 99 ARG A C 1
ATOM 806 O O . ARG A 1 99 ? -4.762 -2.757 18.939 1.00 88.25 99 ARG A O 1
ATOM 813 N N . ASP A 1 100 ? -6.093 -3.684 17.379 1.00 87.69 100 ASP A N 1
ATOM 814 C CA . ASP A 1 100 ? -7.302 -3.722 18.204 1.00 87.69 100 ASP A CA 1
ATOM 815 C C . ASP A 1 100 ? -7.113 -4.638 19.423 1.00 87.69 100 ASP A C 1
ATOM 817 O O . ASP A 1 100 ? -7.457 -4.255 20.540 1.00 87.69 100 ASP A O 1
ATOM 821 N N . LEU A 1 101 ? -6.496 -5.811 19.234 1.00 87.69 101 LEU A N 1
ATOM 822 C CA . LEU A 1 101 ? -6.149 -6.740 20.317 1.00 87.69 101 LEU A CA 1
ATOM 823 C C . LEU A 1 101 ? -5.138 -6.149 21.307 1.00 87.69 101 LEU A C 1
ATOM 825 O O . LEU A 1 101 ? -5.286 -6.346 22.508 1.00 87.69 101 LEU A O 1
ATOM 829 N N . ASN A 1 102 ? -4.129 -5.425 20.821 1.00 82.06 102 ASN A N 1
ATOM 830 C CA . ASN A 1 102 ? -3.122 -4.769 21.664 1.00 82.06 102 ASN A CA 1
ATOM 831 C C . ASN A 1 102 ? -3.633 -3.482 22.334 1.00 82.06 102 ASN A C 1
ATOM 833 O O . ASN A 1 102 ? -2.980 -2.961 23.238 1.00 82.06 102 ASN A O 1
ATOM 837 N N . SER A 1 103 ? -4.759 -2.940 21.865 1.00 75.56 103 SER A N 1
ATOM 838 C CA . SER A 1 103 ? -5.410 -1.758 22.436 1.00 75.56 103 SER A CA 1
ATOM 839 C C . SER A 1 103 ? -6.448 -2.100 23.520 1.00 75.56 103 SER A C 1
ATOM 841 O O . SER A 1 103 ? -7.019 -1.170 24.102 1.00 75.56 103 SER A O 1
ATOM 843 N N . LEU A 1 104 ? -6.708 -3.390 23.768 1.00 54.66 104 LEU A N 1
ATOM 844 C CA . LEU A 1 104 ? -7.571 -3.923 24.834 1.00 54.66 104 LEU A CA 1
ATOM 845 C C . LEU A 1 104 ? -6.787 -4.148 26.135 1.00 54.66 104 LEU A C 1
ATOM 847 O O . LEU A 1 104 ? -7.383 -3.888 27.206 1.00 54.66 104 LEU A O 1
#

Sequence (104 aa):
MKINVIKNSILFLIEKTDRLDLLKSEINKENYNNSNRIVDLSNVIPDQFLSILKTFTNQNNNKSFVIVTEKIDCDRDNLNLVPTIQEAIDFIDLEEMERDLNSL

Secondary structure (DSSP, 8-state):
-EEEEETTEEEEE--TT--HHHHHHHHT-GGGTTSEEEEE-TTS-THHHHHHHHHHHT--SS--EEEE-SSS-TTSTT--EESSHHHHHHHHHHHHHHHHHHT-

Solvent-accessible surface area (backbone atoms only — not comparable to full-atom values): 6031 Å² total; per-residue (Å²): 104,50,80,45,80,53,94,78,28,42,36,39,43,45,44,76,89,48,53,70,72,56,54,55,55,59,64,65,35,74,92,45,61,86,37,26,38,36,40,34,34,73,66,44,71,54,76,83,47,47,73,63,49,59,68,57,62,71,48,91,59,92,48,50,50,32,37,24,30,74,88,57,72,53,84,54,86,91,44,55,46,29,62,38,71,66,52,43,50,54,50,44,56,50,52,51,51,53,49,54,62,74,72,107

Mean predicted aligned error: 4.57 Å

pLDDT: mean 87.12, std 8.71, range [54.66, 96.12]

Foldseek 3Di:
DDWDDDDQEIEAEDAPPDDLVVVLVVCPPPVCLQTAYEYECQHHDCVVNVVSLLVVCPPPNLHHYAYADPNDDCPPDPHRYDPDPVVSVVVRVVSVVVVVVVVD